Protein AF-A0A6S6G375-F1 (afdb_monomer)

Radius of gyration: 13.15 Å; Cα contacts (8 Å, |Δi|>4): 118; chains: 1; bounding box: 28×26×33 Å

Foldseek 3Di:
DKKWKDQVPHTQWIFDFPDQPPVVRDTDGDTDGDPPHDPVLLDCADPNDRPDCSDRPMWMQDPPRGTDPDDDDHDD

Mean predicted aligned error: 8.8 Å

pLDDT: mean 73.69, std 12.43, range [50.72, 90.88]

Structure (mmCIF, N/CA/C/O backbone):
data_AF-A0A6S6G375-F1
#
_entry.id   AF-A0A6S6G375-F1
#
loop_
_atom_site.group_PDB
_atom_site.id
_atom_site.type_symbol
_atom_site.label_atom_id
_atom_site.label_alt_id
_atom_site.label_comp_id
_atom_site.label_asym_id
_atom_site.label_entity_id
_atom_site.label_seq_id
_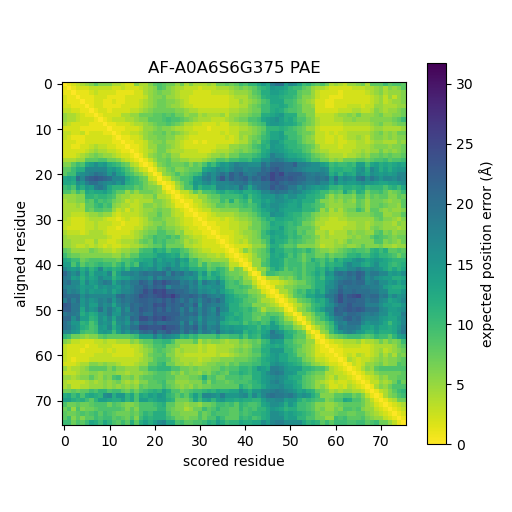atom_site.pdbx_PDB_ins_code
_atom_site.Cartn_x
_atom_site.Cartn_y
_atom_site.Cartn_z
_atom_site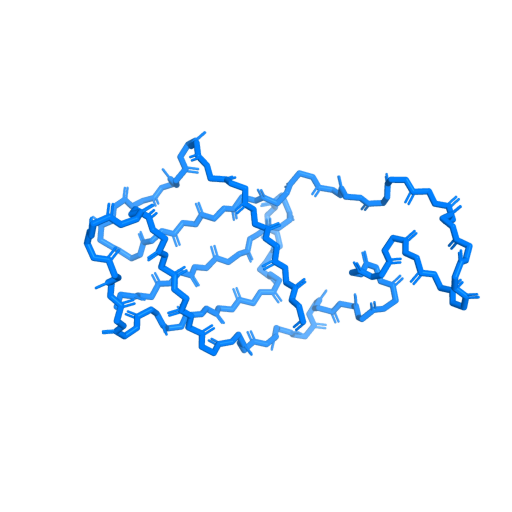.occupancy
_atom_site.B_iso_or_equiv
_atom_site.auth_seq_id
_atom_site.auth_comp_id
_atom_site.auth_asym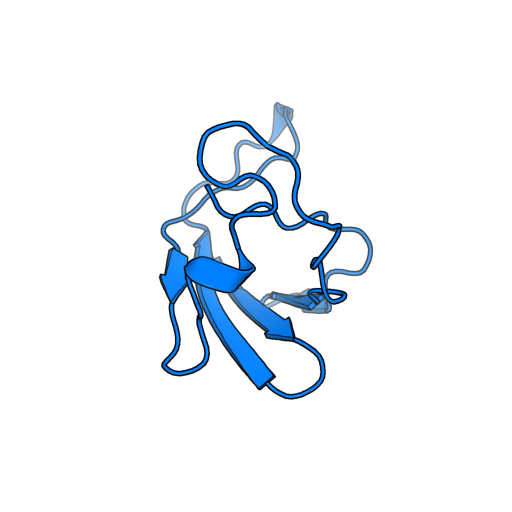_id
_atom_site.auth_atom_id
_atom_site.pdbx_PDB_model_num
ATOM 1 N N . MET A 1 1 ? -3.809 9.492 7.533 1.00 83.81 1 MET A N 1
ATOM 2 C CA . MET A 1 1 ? -4.245 8.104 7.813 1.00 83.81 1 MET A CA 1
ATOM 3 C C . MET A 1 1 ? -3.106 7.194 7.418 1.00 83.81 1 MET A C 1
ATOM 5 O O . MET A 1 1 ? -2.630 7.337 6.299 1.00 83.81 1 MET A O 1
ATOM 9 N N . GLN A 1 2 ? -2.645 6.320 8.310 1.00 88.31 2 GLN A N 1
ATOM 10 C CA . GLN A 1 2 ? -1.548 5.411 7.985 1.00 88.31 2 GLN A CA 1
ATOM 11 C C . GLN A 1 2 ? -2.097 4.102 7.417 1.00 88.31 2 GLN A C 1
ATOM 13 O O . GLN A 1 2 ? -2.976 3.475 8.010 1.00 88.31 2 GLN A O 1
ATOM 18 N N . VAL A 1 3 ? -1.581 3.704 6.258 1.00 89.00 3 VAL A N 1
ATOM 19 C CA . VAL A 1 3 ? -1.894 2.438 5.598 1.00 89.00 3 VAL A CA 1
ATOM 20 C C . VAL A 1 3 ? -0.654 1.563 5.624 1.00 89.00 3 VAL A C 1
ATOM 22 O O . VAL A 1 3 ? 0.422 1.996 5.230 1.00 89.00 3 VAL A O 1
ATOM 25 N N . SER A 1 4 ? -0.812 0.324 6.063 1.00 90.12 4 SER A N 1
ATOM 26 C CA . SER A 1 4 ? 0.232 -0.694 6.035 1.00 90.12 4 SER A CA 1
ATOM 27 C C . SER A 1 4 ? -0.075 -1.708 4.948 1.00 90.12 4 SER A C 1
ATOM 29 O O . SER A 1 4 ? -1.200 -2.206 4.854 1.00 90.12 4 SER A O 1
ATOM 31 N N . LEU A 1 5 ? 0.932 -2.017 4.142 1.00 87.81 5 LEU A N 1
ATOM 32 C CA . LEU A 1 5 ? 0.862 -2.978 3.055 1.00 87.81 5 LEU A CA 1
ATOM 33 C C . LEU A 1 5 ? 1.534 -4.275 3.470 1.00 87.81 5 LEU A C 1
ATOM 35 O O . LEU A 1 5 ? 2.685 -4.270 3.903 1.00 87.81 5 LEU A O 1
ATOM 39 N N . HIS A 1 6 ? 0.813 -5.379 3.320 1.00 86.25 6 HIS A N 1
ATOM 40 C CA . HIS A 1 6 ? 1.276 -6.698 3.706 1.00 86.25 6 HIS A CA 1
ATOM 41 C C . HIS A 1 6 ? 1.237 -7.667 2.535 1.00 86.25 6 HIS A C 1
ATOM 43 O O . HIS A 1 6 ? 0.347 -7.624 1.690 1.00 86.25 6 HIS A O 1
ATOM 49 N N . GLU A 1 7 ? 2.189 -8.586 2.542 1.00 84.00 7 GLU A N 1
ATOM 50 C CA . GLU A 1 7 ? 2.235 -9.761 1.693 1.00 84.00 7 GLU A CA 1
ATOM 51 C C . GLU A 1 7 ? 2.103 -10.988 2.599 1.00 84.00 7 GLU A C 1
ATOM 53 O O . GLU A 1 7 ? 3.058 -11.420 3.248 1.00 84.00 7 GLU A O 1
ATOM 58 N N . GLY A 1 8 ? 0.880 -11.511 2.728 1.00 83.31 8 GLY A N 1
ATOM 59 C CA . GLY A 1 8 ? 0.576 -12.497 3.767 1.00 83.31 8 GLY A CA 1
ATOM 60 C C . GLY A 1 8 ? 0.852 -11.922 5.170 1.00 83.31 8 GLY A C 1
ATOM 61 O O . GLY A 1 8 ? 0.226 -10.926 5.531 1.00 83.31 8 GLY A O 1
ATOM 62 N N . PRO A 1 9 ? 1.749 -12.520 5.981 1.00 85.81 9 PRO A N 1
ATOM 63 C CA . PRO A 1 9 ? 2.120 -11.992 7.297 1.00 85.81 9 PRO A CA 1
ATOM 64 C C . PRO A 1 9 ? 3.224 -10.919 7.249 1.00 85.81 9 PRO A C 1
ATOM 66 O O . PRO A 1 9 ? 3.551 -10.340 8.284 1.00 85.81 9 PRO A O 1
ATOM 69 N N . THR A 1 10 ? 3.841 -10.679 6.090 1.00 86.50 10 THR A N 1
ATOM 70 C CA . THR A 1 10 ? 5.036 -9.836 5.970 1.00 86.50 10 THR A CA 1
ATOM 71 C C . THR A 1 10 ? 4.656 -8.388 5.684 1.00 86.50 10 THR A C 1
ATOM 73 O O . THR A 1 10 ? 3.949 -8.122 4.717 1.00 86.50 10 THR A O 1
ATOM 76 N N . LEU A 1 11 ? 5.154 -7.440 6.483 1.00 88.62 11 LEU A N 1
ATOM 77 C CA . LEU A 1 11 ? 5.015 -6.009 6.201 1.00 88.62 11 LEU A CA 1
ATOM 78 C C . LEU A 1 11 ? 5.937 -5.620 5.040 1.00 88.62 11 LEU A C 1
ATOM 80 O O . LEU A 1 11 ? 7.155 -5.749 5.146 1.00 88.62 11 LEU A O 1
ATOM 84 N N . VAL A 1 12 ? 5.356 -5.114 3.958 1.00 87.81 12 VAL A N 1
ATOM 85 C CA . VAL A 1 12 ? 6.053 -4.664 2.741 1.00 87.81 12 VAL A CA 1
ATOM 86 C C . VAL A 1 12 ? 6.368 -3.170 2.802 1.00 87.81 12 VAL A C 1
ATOM 88 O O . VAL A 1 12 ? 7.361 -2.717 2.244 1.00 87.81 12 VAL A O 1
ATOM 91 N N . GLY A 1 13 ? 5.546 -2.394 3.502 1.00 88.56 13 GLY A N 1
ATOM 92 C CA . GLY A 1 13 ? 5.793 -0.976 3.720 1.00 88.56 13 GLY A CA 1
ATOM 93 C C . GLY A 1 13 ? 4.567 -0.252 4.244 1.00 88.56 13 GLY A C 1
ATOM 94 O O . GLY A 1 13 ? 3.513 -0.852 4.477 1.00 88.56 13 GLY A O 1
ATOM 95 N N . THR A 1 14 ? 4.711 1.049 4.429 1.00 90.88 14 THR A N 1
ATOM 96 C CA . THR A 1 14 ? 3.660 1.918 4.952 1.00 90.88 14 THR A CA 1
ATOM 97 C C . THR A 1 14 ? 3.480 3.132 4.067 1.00 90.88 14 THR A C 1
ATOM 99 O O . THR A 1 14 ? 4.416 3.585 3.429 1.00 90.88 14 THR A O 1
ATOM 102 N N . ALA A 1 15 ? 2.277 3.682 4.024 1.00 88.69 15 ALA A N 1
ATOM 103 C CA . ALA A 1 15 ? 2.007 4.942 3.358 1.00 88.69 15 ALA A CA 1
ATOM 104 C C . ALA A 1 15 ? 1.189 5.847 4.270 1.00 88.69 15 ALA A C 1
ATOM 106 O O . ALA A 1 15 ? 0.216 5.411 4.895 1.00 88.69 15 ALA A O 1
ATOM 107 N N . THR A 1 16 ? 1.561 7.121 4.316 1.00 87.75 16 THR A N 1
ATOM 108 C CA . THR A 1 16 ? 0.772 8.133 5.015 1.00 87.75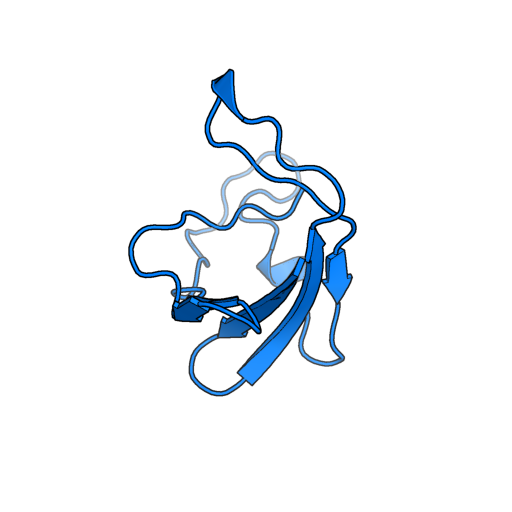 16 THR A CA 1
ATOM 109 C C . THR A 1 16 ? -0.125 8.827 4.006 1.00 87.75 16 THR A C 1
ATOM 111 O O . THR A 1 16 ? 0.320 9.634 3.200 1.00 87.75 16 THR A O 1
ATOM 114 N N . ILE A 1 17 ? -1.416 8.511 4.043 1.00 82.38 17 ILE A N 1
ATOM 115 C CA . ILE A 1 17 ? -2.424 9.192 3.235 1.00 82.38 17 ILE A CA 1
ATOM 116 C C . ILE A 1 17 ? -2.773 10.501 3.939 1.00 82.38 17 ILE A C 1
ATOM 118 O O . ILE A 1 17 ? -3.477 10.505 4.959 1.00 82.38 17 ILE A O 1
ATOM 122 N N . GLU A 1 18 ? -2.244 11.602 3.413 1.00 73.50 18 GLU A N 1
ATOM 123 C CA . GLU A 1 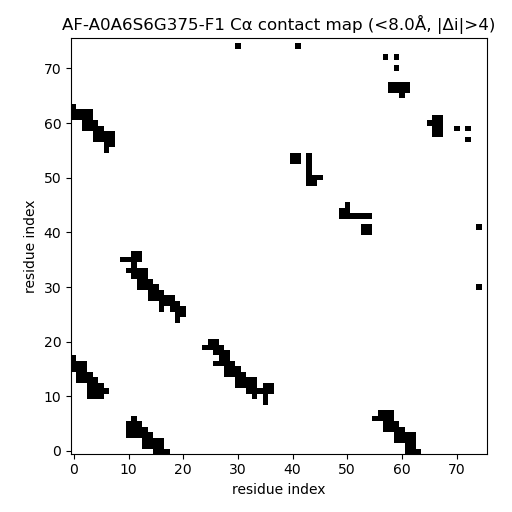18 ? -2.458 12.950 3.949 1.00 73.50 18 GLU A CA 1
ATOM 124 C C . GLU A 1 18 ? -3.651 13.647 3.301 1.00 73.50 18 GLU A C 1
ATOM 126 O O . GLU A 1 18 ? -4.346 14.419 3.965 1.00 73.50 18 GLU A O 1
ATOM 131 N N . HIS A 1 19 ? -3.913 13.378 2.020 1.00 67.88 19 HIS A N 1
ATOM 132 C CA . HIS A 1 19 ? -4.983 14.013 1.257 1.00 67.88 19 HIS A CA 1
ATOM 133 C C . HIS A 1 19 ? -5.883 12.939 0.640 1.00 67.88 19 HIS A C 1
ATOM 135 O O . HIS A 1 19 ? -5.457 12.099 -0.148 1.00 67.88 19 HIS A O 1
ATOM 141 N N . LEU A 1 20 ? -7.149 12.956 1.051 1.00 64.69 20 LEU A N 1
ATOM 142 C CA . LEU A 1 20 ? -8.228 12.235 0.386 1.00 64.69 20 LEU A CA 1
ATOM 143 C C . LEU A 1 20 ? -8.750 13.182 -0.684 1.00 64.69 20 LEU A C 1
ATOM 145 O O . LEU A 1 20 ? -9.142 14.284 -0.312 1.00 64.69 20 LEU A O 1
ATOM 149 N N . ASP A 1 21 ? -8.751 12.791 -1.958 1.00 61.88 21 ASP A N 1
ATOM 150 C CA . ASP A 1 21 ? -9.464 13.541 -2.994 1.00 61.88 21 ASP A CA 1
ATOM 151 C C . ASP A 1 21 ? -10.910 13.008 -3.036 1.00 61.88 21 ASP A C 1
ATOM 153 O O . ASP A 1 21 ? -11.186 11.977 -3.666 1.00 61.88 21 ASP A O 1
ATOM 157 N N . PRO A 1 22 ? -11.853 13.620 -2.283 1.00 56.19 22 PRO A N 1
ATOM 158 C CA . PRO A 1 22 ? -13.150 13.016 -1.998 1.00 56.19 22 PRO A CA 1
ATOM 159 C C . PRO A 1 22 ? -14.039 12.752 -3.229 1.00 56.19 22 PRO A C 1
ATOM 161 O O . PRO A 1 22 ? -14.780 11.770 -3.180 1.00 56.19 22 PRO A O 1
ATOM 164 N N . PRO A 1 23 ? -14.020 13.548 -4.325 1.00 62.94 23 PRO A N 1
ATOM 165 C CA . PRO A 1 23 ? -14.907 13.305 -5.460 1.00 62.94 23 PRO A CA 1
ATOM 166 C C . PRO A 1 23 ? -14.517 12.086 -6.304 1.00 62.94 23 PRO A C 1
ATOM 168 O O . PRO A 1 23 ? -15.390 11.527 -6.962 1.00 62.94 23 PRO A O 1
ATOM 171 N N . MET A 1 24 ? -13.251 11.650 -6.282 1.00 67.00 24 MET A N 1
ATOM 172 C CA . MET A 1 24 ? -12.781 10.518 -7.097 1.00 67.00 24 MET A CA 1
ATOM 173 C C . MET A 1 24 ? -12.674 9.207 -6.311 1.00 67.00 24 MET A C 1
ATOM 175 O O . MET A 1 24 ? -12.486 8.151 -6.912 1.00 67.00 24 MET A O 1
ATOM 179 N N . GLY A 1 25 ? -12.782 9.249 -4.977 1.00 67.56 25 GLY A N 1
ATOM 180 C CA . GLY A 1 25 ? -12.592 8.066 -4.131 1.00 67.56 25 GLY A CA 1
ATOM 181 C C . GLY A 1 25 ? -11.166 7.505 -4.189 1.00 67.56 25 GLY A C 1
ATOM 182 O O . GLY A 1 25 ? -10.945 6.349 -3.833 1.00 67.56 25 GLY A O 1
ATOM 183 N N . VAL A 1 26 ? -10.207 8.316 -4.646 1.00 68.50 26 VAL A N 1
ATOM 184 C CA . VAL A 1 26 ? -8.791 7.963 -4.754 1.00 68.50 26 VAL A CA 1
ATOM 185 C C . VAL A 1 26 ? -8.028 8.682 -3.652 1.00 68.50 26 VAL A C 1
ATOM 187 O O . VAL A 1 26 ? -8.233 9.865 -3.382 1.00 68.50 26 VAL A O 1
ATOM 190 N N . ALA A 1 27 ? -7.140 7.942 -3.004 1.00 73.44 27 ALA A N 1
ATOM 191 C CA . ALA A 1 27 ? -6.289 8.444 -1.948 1.00 73.44 27 ALA A CA 1
ATOM 192 C C . ALA A 1 27 ? -4.848 8.059 -2.267 1.00 73.44 27 ALA A C 1
ATOM 194 O O . ALA A 1 27 ? -4.578 6.903 -2.594 1.00 73.44 27 ALA A O 1
ATOM 195 N N . PHE A 1 28 ? -3.938 9.022 -2.185 1.00 75.38 28 PHE A N 1
ATOM 196 C CA . PHE A 1 28 ? -2.521 8.816 -2.452 1.00 75.38 28 PHE A CA 1
ATOM 197 C C . PHE A 1 28 ? -1.688 9.366 -1.297 1.00 75.38 28 PHE A C 1
ATOM 199 O O . PHE A 1 28 ? -2.120 10.238 -0.539 1.00 75.38 28 PHE A O 1
ATOM 206 N N . GLY A 1 29 ? -0.492 8.820 -1.145 1.00 79.25 29 GLY A N 1
ATOM 207 C CA . GLY A 1 29 ? 0.446 9.220 -0.110 1.00 79.25 29 GLY A CA 1
ATOM 208 C C . GLY A 1 29 ? 1.836 8.674 -0.413 1.00 79.25 29 GLY A C 1
ATOM 209 O O . GLY A 1 29 ? 1.947 7.708 -1.173 1.00 79.25 29 GLY A O 1
ATOM 210 N N . PRO A 1 30 ? 2.890 9.287 0.147 1.00 82.69 30 PRO A N 1
ATOM 211 C CA . PRO A 1 30 ? 4.241 8.760 0.030 1.00 82.69 30 PRO A CA 1
ATOM 212 C C . PRO A 1 30 ? 4.302 7.341 0.600 1.00 82.69 30 PRO A C 1
ATOM 214 O O . PRO A 1 30 ? 3.778 7.082 1.687 1.00 82.69 30 PRO A O 1
ATOM 217 N N . PHE A 1 31 ? 4.929 6.436 -0.153 1.00 85.38 31 PHE A N 1
ATOM 218 C CA . PHE A 1 31 ? 5.183 5.064 0.266 1.00 85.38 31 PHE A CA 1
ATOM 219 C C . PHE A 1 31 ? 6.586 4.947 0.864 1.00 85.38 31 PHE A C 1
ATOM 221 O O . PHE A 1 31 ? 7.580 5.321 0.244 1.00 85.38 31 PHE A O 1
ATOM 228 N N . GLU A 1 32 ? 6.650 4.402 2.069 1.00 89.56 32 GLU A N 1
ATOM 229 C CA . GLU A 1 32 ? 7.860 4.074 2.803 1.00 89.56 32 GLU A CA 1
ATOM 230 C C . GLU A 1 32 ? 8.059 2.550 2.757 1.00 89.56 32 GLU A C 1
ATOM 232 O O . GLU A 1 32 ? 7.305 1.805 3.399 1.00 89.56 32 GLU A O 1
ATOM 237 N N . PRO A 1 33 ? 9.032 2.056 1.974 1.00 86.94 33 PRO A N 1
ATOM 238 C CA . PRO A 1 33 ? 9.289 0.628 1.851 1.00 86.94 33 PRO A CA 1
ATOM 239 C C . PRO A 1 33 ? 9.872 0.047 3.145 1.00 86.94 33 PRO A C 1
ATOM 241 O O . PRO A 1 33 ? 10.692 0.679 3.811 1.00 86.94 33 PRO A O 1
ATOM 244 N N . SER A 1 34 ? 9.481 -1.182 3.488 1.00 88.00 34 SER A N 1
ATOM 245 C CA . SER A 1 34 ? 10.126 -1.949 4.559 1.00 88.00 34 SER A CA 1
ATOM 246 C C . SER A 1 34 ? 11.402 -2.641 4.060 1.00 88.00 34 SER A C 1
ATOM 248 O O . SER A 1 34 ? 11.689 -2.675 2.865 1.00 88.00 34 SER A O 1
ATOM 250 N N . GLU A 1 35 ? 12.141 -3.285 4.966 1.00 86.38 35 GLU A N 1
ATOM 251 C CA . GLU A 1 35 ? 13.280 -4.149 4.611 1.00 86.38 35 GLU A CA 1
ATOM 252 C C . GLU A 1 35 ? 12.898 -5.365 3.745 1.00 86.38 35 GLU A C 1
ATOM 254 O O . GLU A 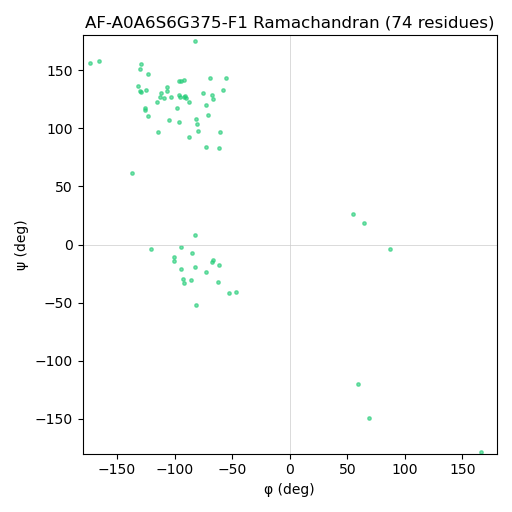1 35 ? 13.753 -5.984 3.115 1.00 86.38 35 GLU A O 1
ATOM 259 N N . HIS A 1 36 ? 11.611 -5.714 3.709 1.00 83.31 36 HIS A N 1
ATOM 260 C CA . HIS A 1 36 ? 11.078 -6.800 2.891 1.00 83.31 36 HIS A CA 1
ATOM 261 C C . HIS A 1 36 ? 10.544 -6.318 1.542 1.00 83.31 36 HIS A C 1
ATOM 263 O O . HIS A 1 36 ? 10.116 -7.137 0.724 1.00 83.31 36 HIS A O 1
ATOM 269 N N . TYR A 1 37 ? 10.573 -5.008 1.292 1.00 81.56 37 TYR A N 1
ATOM 270 C CA . TYR A 1 37 ? 10.252 -4.463 -0.011 1.00 81.56 37 TYR A CA 1
ATOM 271 C C . TYR A 1 37 ? 11.318 -4.857 -1.035 1.00 81.56 37 TYR A C 1
ATOM 273 O O . TYR A 1 37 ? 12.512 -4.646 -0.832 1.00 81.56 37 TYR A O 1
ATOM 281 N N . SER A 1 38 ? 10.884 -5.408 -2.166 1.00 75.62 38 SER A N 1
ATOM 282 C CA . SER A 1 38 ? 11.760 -5.760 -3.280 1.00 75.62 38 SER A CA 1
ATOM 283 C C . SER A 1 38 ? 11.273 -5.050 -4.536 1.00 75.62 38 SER A C 1
ATOM 285 O O . SER A 1 38 ? 10.222 -5.392 -5.077 1.00 75.62 38 SER A O 1
ATOM 287 N N . LEU A 1 39 ? 12.057 -4.071 -4.999 1.00 69.88 39 LEU A N 1
ATOM 288 C CA . LEU A 1 39 ? 11.818 -3.335 -6.248 1.00 69.88 39 LEU A CA 1
ATOM 289 C C . LEU A 1 39 ? 11.629 -4.286 -7.440 1.00 69.88 39 LEU A C 1
ATOM 291 O O . LEU A 1 39 ? 10.687 -4.135 -8.213 1.00 69.88 39 LEU A O 1
ATOM 295 N N . ASP A 1 40 ? 12.447 -5.337 -7.514 1.00 64.81 40 ASP A N 1
ATOM 296 C CA . ASP A 1 40 ? 12.407 -6.339 -8.589 1.00 64.81 40 ASP A CA 1
ATOM 297 C C . ASP A 1 40 ? 11.124 -7.194 -8.595 1.00 64.81 40 ASP A C 1
ATOM 299 O O . ASP A 1 40 ? 10.853 -7.916 -9.556 1.00 64.81 40 ASP A O 1
ATOM 303 N N . ARG A 1 41 ? 10.335 -7.150 -7.512 1.00 62.19 41 ARG A N 1
ATOM 304 C CA . ARG A 1 41 ? 9.036 -7.835 -7.391 1.00 62.19 41 ARG A CA 1
ATOM 305 C C . ARG A 1 41 ? 7.841 -6.919 -7.619 1.00 62.19 41 ARG A C 1
ATOM 307 O O . ARG A 1 41 ? 6.733 -7.416 -7.779 1.00 62.19 41 ARG A O 1
ATOM 314 N N . HIS A 1 42 ? 8.056 -5.608 -7.615 1.00 57.50 42 HIS A N 1
ATOM 315 C CA . HIS A 1 42 ? 7.018 -4.615 -7.872 1.00 57.50 42 HIS A CA 1
ATOM 316 C C . HIS A 1 42 ? 6.845 -4.356 -9.380 1.00 57.50 42 HIS A C 1
ATOM 318 O O . HIS A 1 42 ? 5.731 -4.123 -9.852 1.00 57.50 42 HIS A O 1
ATOM 324 N N . ALA A 1 43 ? 7.918 -4.491 -10.159 1.00 56.38 43 ALA A N 1
ATOM 325 C CA . ALA A 1 43 ? 7.871 -4.373 -11.609 1.00 56.38 43 ALA A CA 1
ATOM 326 C C . ALA A 1 43 ? 7.357 -5.669 -12.268 1.00 56.38 43 ALA A C 1
ATOM 328 O O . ALA A 1 43 ? 8.116 -6.600 -12.533 1.00 56.38 43 ALA A O 1
ATOM 329 N N . ASN A 1 44 ? 6.064 -5.708 -12.604 1.00 56.97 44 ASN A N 1
ATOM 330 C CA . ASN A 1 44 ? 5.514 -6.723 -13.522 1.00 56.97 44 ASN A CA 1
ATOM 331 C C . ASN A 1 44 ? 6.039 -6.549 -14.962 1.00 56.97 44 ASN A C 1
ATOM 333 O O . ASN A 1 44 ? 5.899 -7.446 -15.794 1.00 56.97 44 ASN A O 1
ATOM 337 N N . VAL A 1 45 ? 6.632 -5.385 -15.250 1.00 50.72 45 VAL A N 1
ATOM 338 C CA . VAL A 1 45 ? 7.234 -5.027 -16.532 1.00 50.72 45 VAL A CA 1
ATOM 339 C C . VAL A 1 45 ? 8.671 -4.581 -16.291 1.00 50.72 45 VAL A C 1
ATOM 341 O O . VAL A 1 45 ? 8.900 -3.557 -15.651 1.00 50.72 45 VAL A O 1
ATOM 344 N N . ILE A 1 46 ? 9.630 -5.335 -16.819 1.00 58.06 46 ILE A N 1
ATOM 345 C CA . ILE A 1 46 ? 11.054 -4.982 -16.813 1.00 58.06 46 ILE A CA 1
ATOM 346 C C . ILE A 1 46 ? 11.437 -4.731 -18.271 1.00 58.06 46 ILE A C 1
ATOM 348 O O . ILE A 1 46 ? 11.133 -5.548 -19.133 1.00 58.06 46 ILE A O 1
ATOM 352 N N . GLU A 1 47 ? 12.029 -3.571 -18.566 1.00 59.44 47 GLU A N 1
ATOM 353 C CA . GLU A 1 47 ? 12.456 -3.194 -19.930 1.00 59.44 47 GLU A CA 1
ATOM 354 C C . GLU A 1 47 ? 11.344 -3.247 -21.004 1.00 59.44 47 GLU A C 1
ATOM 356 O O . GLU A 1 47 ? 11.608 -3.383 -22.194 1.00 59.44 47 GLU A O 1
ATOM 361 N N . GLY A 1 48 ? 10.080 -3.088 -20.597 1.00 58.81 48 GLY A N 1
ATOM 362 C CA . GLY A 1 48 ? 8.931 -3.096 -21.509 1.00 58.81 48 GLY A CA 1
ATOM 363 C C . GLY A 1 48 ? 8.355 -4.483 -21.803 1.00 58.81 48 GLY A C 1
ATOM 364 O O . GLY A 1 48 ? 7.307 -4.564 -22.442 1.00 58.81 48 GLY A O 1
ATOM 365 N N . GLU A 1 49 ? 8.962 -5.557 -21.293 1.00 53.06 49 GLU A N 1
ATOM 366 C CA . GLU A 1 49 ? 8.384 -6.898 -21.351 1.00 53.06 49 GLU A CA 1
ATOM 367 C C . GLU A 1 49 ? 7.637 -7.230 -20.059 1.00 53.06 49 GLU A C 1
ATOM 369 O O . GLU A 1 49 ? 8.158 -7.090 -18.950 1.00 53.06 49 GLU A O 1
ATOM 374 N N . PHE A 1 50 ? 6.390 -7.682 -20.210 1.00 58.53 50 PHE A N 1
ATOM 375 C CA . PHE A 1 50 ? 5.630 -8.266 -19.114 1.00 58.53 50 PHE A CA 1
ATOM 376 C C . PHE A 1 50 ? 6.230 -9.630 -18.785 1.00 58.53 50 PHE A C 1
ATOM 378 O O . PHE A 1 50 ? 6.148 -10.555 -19.593 1.00 58.53 50 PHE A O 1
ATOM 385 N N . VAL A 1 51 ? 6.852 -9.744 -17.614 1.00 60.78 51 VAL A N 1
ATOM 386 C CA . VAL A 1 51 ? 7.587 -10.958 -17.247 1.00 60.78 51 VAL A CA 1
ATOM 387 C C . VAL A 1 51 ? 6.622 -12.019 -16.723 1.00 60.78 51 VAL A C 1
ATOM 389 O O . VAL A 1 51 ? 6.636 -13.148 -17.202 1.00 60.78 51 VAL A O 1
ATOM 392 N N . GLU A 1 52 ? 5.779 -11.663 -15.751 1.00 52.09 52 GLU A N 1
ATOM 393 C CA . GLU A 1 52 ? 4.762 -12.528 -15.139 1.00 52.09 52 GLU A CA 1
ATOM 394 C C . GLU A 1 52 ? 3.903 -11.691 -14.174 1.00 52.09 52 GLU A C 1
ATOM 396 O O . GLU A 1 52 ? 4.383 -10.681 -13.651 1.00 52.09 52 GLU A O 1
ATOM 401 N N . ASP A 1 53 ? 2.664 -12.113 -13.886 1.00 57.53 53 ASP A N 1
ATOM 402 C CA . ASP A 1 53 ? 1.904 -11.556 -12.759 1.00 57.53 53 ASP A CA 1
ATOM 403 C C . ASP A 1 53 ? 2.508 -12.072 -11.447 1.00 57.53 53 ASP A C 1
ATOM 405 O O . ASP A 1 53 ? 2.090 -13.080 -10.876 1.00 57.53 53 ASP A O 1
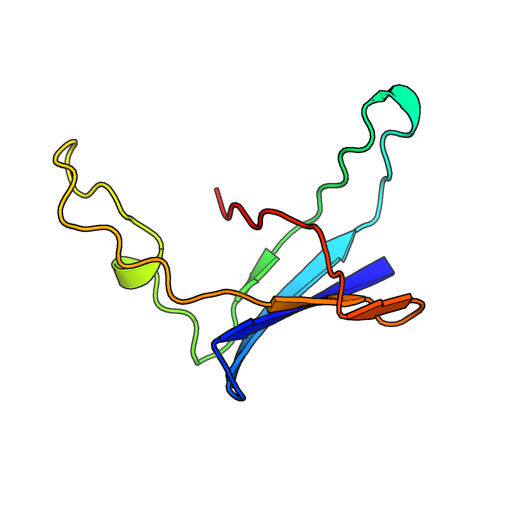ATOM 409 N N . ARG A 1 54 ? 3.560 -11.388 -10.992 1.00 58.03 54 ARG A N 1
ATOM 410 C CA . ARG A 1 54 ? 4.212 -11.652 -9.703 1.00 58.03 54 ARG A CA 1
ATOM 411 C C . ARG A 1 54 ? 3.480 -10.975 -8.551 1.00 58.03 54 ARG A C 1
ATOM 413 O O . ARG A 1 54 ? 3.985 -10.998 -7.426 1.00 58.03 54 ARG A O 1
ATOM 420 N N . GLY A 1 55 ? 2.304 -10.400 -8.822 1.00 56.06 55 GLY A N 1
ATOM 421 C CA . GLY A 1 55 ? 1.416 -9.789 -7.853 1.00 56.06 55 GLY A CA 1
ATOM 422 C C . GLY A 1 55 ? 0.944 -10.817 -6.837 1.00 56.06 55 GLY A C 1
ATOM 423 O O . GLY A 1 55 ? -0.144 -11.380 -6.933 1.00 56.06 55 GLY A O 1
ATOM 424 N N . ARG A 1 56 ? 1.758 -11.065 -5.811 1.00 60.09 56 ARG A N 1
ATOM 425 C CA . ARG A 1 56 ? 1.262 -11.680 -4.584 1.00 60.09 56 ARG A CA 1
ATOM 426 C C . ARG A 1 56 ? 0.113 -10.813 -4.071 1.00 60.09 56 ARG A C 1
ATOM 428 O O . ARG A 1 56 ? 0.143 -9.592 -4.205 1.00 60.09 56 ARG A O 1
ATOM 435 N N . VAL A 1 57 ? -0.917 -11.454 -3.517 1.00 70.38 57 VAL A N 1
ATOM 436 C CA . VAL A 1 57 ? -2.107 -10.765 -3.000 1.00 70.38 57 VAL A CA 1
ATOM 437 C C . VAL A 1 57 ? -1.671 -9.821 -1.880 1.00 70.38 57 VAL A C 1
ATOM 439 O O . VAL A 1 57 ? -1.468 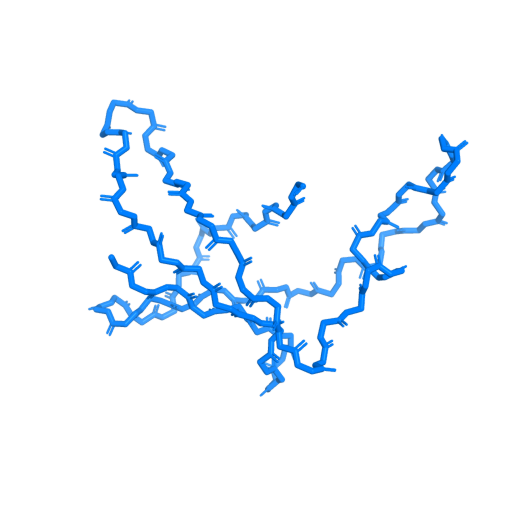-10.248 -0.743 1.00 70.38 57 VAL A O 1
ATOM 442 N N . LEU A 1 58 ? -1.485 -8.547 -2.223 1.00 76.56 58 LEU A N 1
ATOM 443 C CA . LEU A 1 58 ? -1.182 -7.496 -1.268 1.00 76.56 58 LEU A CA 1
ATOM 444 C C . LEU A 1 58 ? -2.458 -7.153 -0.508 1.00 76.56 58 LEU A C 1
ATOM 446 O O . LEU A 1 58 ? -3.507 -6.893 -1.098 1.00 76.56 58 LEU A O 1
ATOM 450 N N . THR A 1 59 ? -2.360 -7.123 0.812 1.00 82.69 59 THR A N 1
ATOM 451 C CA . THR A 1 59 ? -3.430 -6.671 1.695 1.00 82.69 59 THR A CA 1
ATOM 452 C C . THR A 1 59 ? -3.049 -5.339 2.310 1.00 82.69 59 THR A C 1
ATOM 454 O O . THR A 1 59 ? -1.998 -5.193 2.932 1.00 82.69 59 THR A O 1
ATOM 457 N N . ALA A 1 60 ? -3.929 -4.352 2.162 1.00 85.25 60 ALA A N 1
ATOM 458 C CA . ALA A 1 60 ? -3.787 -3.074 2.838 1.00 85.25 60 ALA A CA 1
ATOM 459 C C . ALA A 1 60 ? -4.616 -3.058 4.127 1.00 85.25 60 ALA A C 1
ATOM 461 O O . ALA A 1 60 ? -5.753 -3.536 4.170 1.00 85.25 60 ALA A O 1
ATOM 462 N N . SER A 1 61 ? -4.067 -2.467 5.180 1.00 88.06 61 SER A N 1
ATOM 463 C CA . SER A 1 61 ? -4.791 -2.183 6.417 1.00 88.06 61 SER A CA 1
ATOM 464 C C . SER A 1 61 ? -4.580 -0.736 6.823 1.00 88.06 61 SER A C 1
ATOM 466 O O . SER A 1 61 ? -3.441 -0.282 6.865 1.00 88.06 61 SER A O 1
ATOM 468 N N . ALA A 1 62 ? -5.655 -0.031 7.153 1.00 87.19 62 ALA A N 1
ATOM 469 C CA . ALA A 1 62 ? -5.583 1.310 7.710 1.00 87.19 62 ALA A CA 1
ATOM 470 C C . ALA A 1 62 ? -5.634 1.262 9.240 1.00 87.19 62 ALA A C 1
ATOM 472 O O . ALA A 1 62 ? -6.434 0.523 9.817 1.00 87.19 62 ALA A O 1
ATOM 473 N N . ASP A 1 63 ? -4.836 2.108 9.882 1.00 87.06 63 ASP A N 1
ATOM 474 C CA . ASP A 1 63 ? -4.793 2.304 11.336 1.00 87.06 63 ASP A CA 1
ATOM 475 C C . ASP A 1 63 ? -6.182 2.465 11.991 1.00 87.06 63 ASP A C 1
ATOM 477 O O . ASP A 1 63 ? -6.444 1.897 13.049 1.00 87.06 63 ASP A O 1
ATOM 481 N N . ARG A 1 64 ? -7.099 3.202 11.353 1.00 80.69 64 ARG A N 1
ATOM 482 C CA . ARG A 1 64 ? -8.451 3.481 11.872 1.00 80.69 64 ARG A CA 1
ATOM 483 C C . ARG A 1 64 ? -9.548 2.540 11.397 1.00 80.69 64 ARG A C 1
ATOM 485 O O . ARG A 1 64 ? -10.600 2.492 12.030 1.00 80.69 64 ARG A O 1
ATOM 492 N N . TYR A 1 65 ? -9.346 1.849 10.280 1.00 81.56 65 TYR A N 1
ATOM 493 C CA . TYR A 1 65 ? -10.420 1.118 9.592 1.00 81.56 65 TYR A CA 1
ATOM 494 C C . TYR A 1 65 ? -10.144 -0.383 9.465 1.00 81.56 65 TYR A C 1
ATOM 496 O O . TYR A 1 65 ? -11.008 -1.132 9.013 1.00 81.56 65 TYR A O 1
ATOM 504 N N . GLY A 1 66 ? -8.968 -0.839 9.903 1.00 84.50 66 GLY A N 1
ATOM 505 C CA . GLY A 1 66 ? -8.554 -2.229 9.787 1.00 84.50 66 GLY A CA 1
ATOM 506 C C . GLY A 1 66 ? -8.288 -2.619 8.335 1.00 84.50 66 GLY A C 1
ATOM 507 O O . GLY A 1 66 ? -7.842 -1.806 7.527 1.00 84.50 66 GLY A O 1
ATOM 508 N N . VAL A 1 67 ? -8.529 -3.888 8.005 1.00 82.12 67 VAL A N 1
ATOM 509 C CA . VAL A 1 67 ? -8.258 -4.431 6.666 1.00 82.12 67 VAL A CA 1
ATOM 510 C C . VAL A 1 67 ? -9.178 -3.795 5.625 1.00 82.12 67 VAL A C 1
ATOM 512 O O . VAL A 1 67 ? -10.404 -3.873 5.727 1.00 82.12 67 VAL A O 1
ATOM 515 N N . LEU A 1 68 ? -8.578 -3.224 4.585 1.00 80.44 68 LEU A N 1
ATOM 516 C CA . LEU A 1 68 ? -9.280 -2.674 3.434 1.00 80.44 68 LEU A CA 1
ATOM 517 C C . LEU A 1 68 ? -9.633 -3.834 2.489 1.00 80.44 68 LEU A C 1
ATOM 519 O O . LEU A 1 68 ? -8.764 -4.451 1.883 1.00 80.44 68 LEU A O 1
ATOM 523 N N . ARG A 1 69 ? -10.922 -4.194 2.419 1.00 67.00 69 ARG A N 1
ATOM 524 C CA . ARG A 1 69 ? -11.390 -5.425 1.743 1.00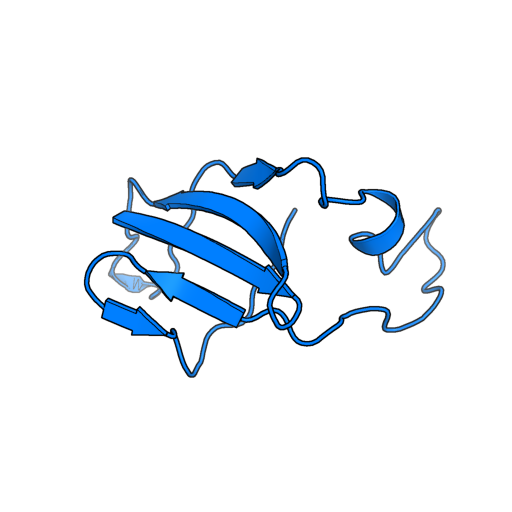 67.00 69 ARG A CA 1
ATOM 525 C C . ARG A 1 69 ? -11.547 -5.313 0.224 1.00 67.00 69 ARG A C 1
ATOM 527 O O . ARG A 1 69 ? -11.603 -6.331 -0.453 1.00 67.00 69 ARG A O 1
ATOM 534 N N . THR A 1 70 ? -11.647 -4.100 -0.302 1.00 59.09 70 THR A N 1
ATOM 535 C CA . THR A 1 70 ? -11.878 -3.811 -1.726 1.00 59.09 70 THR A CA 1
ATOM 536 C C . THR A 1 70 ? -10.969 -2.669 -2.154 1.00 59.09 70 THR A C 1
ATOM 538 O O . THR A 1 70 ? -11.433 -1.583 -2.492 1.00 59.09 70 THR A O 1
ATOM 541 N N . CYS A 1 71 ? -9.660 -2.888 -2.063 1.00 60.62 71 CYS A N 1
ATOM 542 C CA . CYS A 1 71 ? -8.655 -1.942 -2.527 1.00 60.62 71 CYS A CA 1
ATOM 543 C C . CYS A 1 71 ? -7.710 -2.630 -3.511 1.00 60.62 71 CYS A C 1
ATOM 545 O O . CYS A 1 71 ? -7.199 -3.715 -3.235 1.00 60.62 71 CYS A O 1
ATOM 547 N N . THR A 1 72 ? -7.454 -1.973 -4.636 1.00 65.62 72 THR A N 1
ATOM 548 C CA . THR A 1 72 ? -6.317 -2.307 -5.491 1.00 65.62 72 THR A CA 1
ATOM 549 C C . THR A 1 72 ? -5.140 -1.471 -5.022 1.00 65.62 72 THR A C 1
ATOM 551 O O . THR A 1 72 ? -5.255 -0.251 -4.908 1.00 65.62 72 THR A O 1
ATOM 554 N N . VAL A 1 73 ? -4.019 -2.122 -4.731 1.00 65.31 73 VAL A N 1
ATOM 555 C CA . VAL A 1 73 ? -2.775 -1.440 -4.379 1.00 65.31 73 VAL A CA 1
ATOM 556 C C . VAL A 1 73 ? -1.926 -1.368 -5.636 1.00 65.31 73 VAL A C 1
ATOM 558 O O . VAL A 1 73 ? -1.531 -2.398 -6.174 1.00 65.31 73 VAL A O 1
ATOM 561 N N . ALA A 1 74 ? -1.644 -0.152 -6.085 1.00 65.38 74 ALA A N 1
ATOM 562 C CA . ALA A 1 74 ? -0.630 0.111 -7.089 1.00 65.38 74 ALA A CA 1
ATOM 563 C C . ALA A 1 74 ? 0.468 0.940 -6.426 1.00 65.38 74 ALA A C 1
ATOM 565 O O . ALA A 1 74 ? 0.197 2.000 -5.864 1.00 65.38 74 ALA A O 1
ATOM 566 N N . LEU A 1 75 ? 1.692 0.431 -6.463 1.00 63.00 75 LEU A N 1
ATOM 567 C CA . LEU A 1 75 ? 2.886 1.219 -6.187 1.00 63.00 75 LEU A CA 1
ATOM 568 C C . LEU A 1 75 ? 3.357 1.757 -7.554 1.00 63.00 75 LEU A C 1
ATOM 570 O O . LEU A 1 75 ? 3.197 1.063 -8.563 1.00 63.00 75 LEU A O 1
ATOM 574 N N . ALA A 1 76 ? 3.836 2.995 -7.617 1.00 60.00 76 ALA A N 1
ATOM 575 C CA . ALA A 1 76 ? 4.245 3.665 -8.855 1.00 60.00 76 ALA A CA 1
ATOM 576 C C . ALA A 1 76 ? 5.635 4.273 -8.692 1.00 60.00 76 ALA A C 1
ATOM 578 O O . ALA A 1 76 ? 5.959 4.659 -7.544 1.00 60.00 76 ALA A O 1
#

Secondary structure (DSSP, 8-state):
-EEEEEETTEEEEEEE--EEETTTTEEE--EEE-TT--HHHH-SEETTEE-------EEEEETTTEE-SS------

Sequence (76 aa):
MQVSLHEGPTLVGTATIEHLDPPMGVAFGPFEPSEHYSLDRHANVIEGEFVEDRGRVLTASADRYGVLRTCTVALA

Solvent-accessible surface area (backbone atoms only — not comparable to full-atom values): 4784 Å² total; per-residue (Å²): 88,50,33,39,36,22,51,78,93,42,62,33,27,37,27,50,36,81,52,74,46,78,94,76,77,50,69,55,49,66,74,46,73,34,94,67,47,51,72,85,59,68,49,45,51,59,98,83,42,75,77,52,92,62,75,67,74,64,45,43,30,32,80,90,71,42,70,54,89,88,67,88,88,79,87,132